Protein AF-U9SH87-F1 (afdb_monomer)

Foldseek 3Di:
DVVLVVVLVVLVVVLVVLV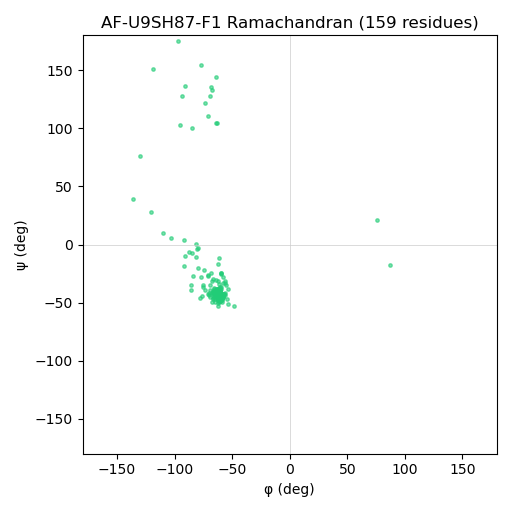VVLVCCVVPVPVDPDPVVSCCSPPPVNNVVSVLVVLLVVLVVVLVVQVPDPPDDLQNNVVSLVSNVVSLVPRPCPPPVVVSVVSVVVSVVVVVPDPVLVNLLVNCPDPPDDPPDDDPVNPVSNVVVVVVVVVVVVVVVVVVD

Secondary structure (DSSP, 8-state):
-HHHHHHHHHHHHHHHHHHHHHHHHHH-TTT---HHHHHHHH-HHHHHHHHHHHHHHHHHHHHHHHHTSTT--HHHHHHHHHHHHHHHHTS-TTTSHHHHHHHHHHHHHHHTTS-HHHHHHHHHT-TT--S-S--GGGHHHHHHHHHHHHHHHHHHHHTT-

Radius of gyration: 22.88 Å; Cα contacts (8 Å, |Δi|>4): 70; chains: 1; bounding box: 63×34×59 Å

Organism: Rhizophagus irregularis (strain DAOM 181602 / DAOM 197198 / MUCL 43194) (NCBI:txid747089)

Solvent-accessible surface area (backbone atoms only — not comparable to full-atom values): 9297 Å² total; per-residue (Å²): 122,65,62,64,55,50,51,53,52,49,51,51,50,54,54,50,51,55,53,51,52,36,53,47,45,72,76,40,61,74,78,61,74,52,65,68,61,47,50,55,62,66,34,63,65,56,57,51,51,52,53,53,50,50,63,57,49,48,55,54,52,50,42,49,58,50,63,71,37,97,82,60,48,67,27,59,50,45,52,38,52,54,51,46,53,54,54,57,69,68,45,63,58,85,88,37,42,70,59,49,51,50,52,49,54,56,49,48,68,53,51,76,74,54,65,66,59,63,41,54,35,36,40,67,70,33,92,85,55,81,89,68,95,73,58,79,82,48,52,64,48,37,54,52,51,52,52,51,53,51,52,52,53,53,54,56,60,65,75,76,112

pLDDT: mean 79.53, std 9.96, range [42.5, 95.06]

Mean predicted aligned error: 10.97 Å

InterPro domains:
  IPR012337 Ribonuclease H-like superfamily [SSF53098] (5-139)

Sequence (161 aa):
HDMAKQTIKSCNRIISFFKQSHIVLMNNPDEITNKSVKRSI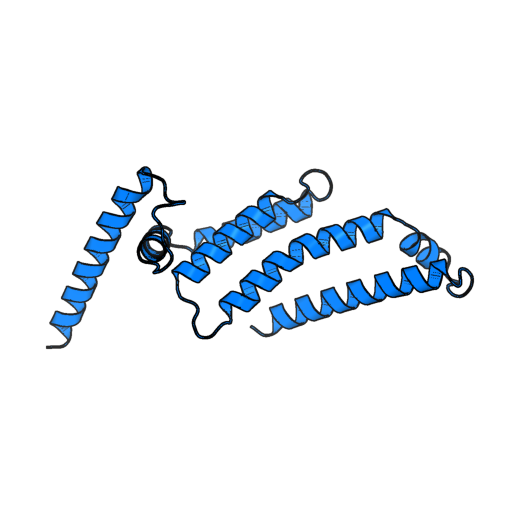KGSEFFVNVNKLTKVLKPIKTAITLLEGASTNLADYFIQLILLANAIKKLPSQEMVGFHQHCIESFNKYWDKFDPNIYILSYFLHPNYRGQGLKTEYWKIITTTAAQFYIDIANCNTLIK

Nearest PDB structures (foldseek):
  8zak-assembly2_B  TM=3.922E-01  e=6.562E+00  Campylobacter jejuni
  8zak-assembly1_A  TM=3.925E-01  e=8.593E+00  Campylobacter jejuni
  5o09-assembly1_1C  TM=1.983E-01  e=9.068E+00  Prosthecobacter vanneervenii

Structure (mmCIF, N/CA/C/O backbone):
data_AF-U9SH87-F1
#
_entry.id   AF-U9SH87-F1
#
loop_
_atom_site.group_PDB
_atom_site.id
_atom_site.type_symbol
_atom_site.label_atom_id
_atom_site.label_alt_id
_atom_site.label_comp_id
_atom_site.label_asym_id
_atom_site.label_entity_id
_atom_site.label_seq_id
_atom_site.pdbx_PDB_ins_code
_atom_site.Cartn_x
_atom_site.Cartn_y
_atom_site.Cartn_z
_atom_site.occupancy
_atom_site.B_iso_or_equiv
_atom_site.auth_seq_id
_atom_site.auth_comp_id
_atom_site.auth_asym_id
_atom_site.auth_atom_id
_atom_site.pdbx_PDB_model_num
ATOM 1 N N . HIS A 1 1 ? 8.889 -8.261 10.570 1.00 54.00 1 HIS A N 1
ATOM 2 C CA . HIS A 1 1 ? 7.805 -9.118 10.053 1.00 54.00 1 HIS A CA 1
ATOM 3 C C . HIS A 1 1 ? 6.763 -9.438 11.133 1.00 54.00 1 HIS A C 1
ATOM 5 O O . HIS A 1 1 ? 5.581 -9.240 10.897 1.00 54.00 1 HIS A O 1
ATOM 11 N N . ASP A 1 2 ? 7.165 -9.841 12.347 1.00 65.88 2 ASP A N 1
ATOM 12 C CA . ASP A 1 2 ? 6.205 -10.250 13.391 1.00 65.88 2 ASP A CA 1
ATOM 13 C C . ASP A 1 2 ? 5.458 -9.079 14.072 1.00 65.88 2 ASP A C 1
ATOM 15 O O . ASP A 1 2 ? 4.255 -9.149 14.320 1.00 65.88 2 ASP A O 1
ATOM 19 N N . MET A 1 3 ? 6.124 -7.932 14.262 1.00 62.03 3 MET A N 1
ATOM 20 C CA . MET A 1 3 ? 5.503 -6.758 14.896 1.00 62.03 3 MET A CA 1
ATOM 21 C C . MET A 1 3 ? 4.274 -6.221 14.152 1.00 62.03 3 MET A C 1
ATOM 23 O O . MET A 1 3 ? 3.283 -5.895 14.791 1.00 62.03 3 MET A O 1
ATOM 27 N N . ALA A 1 4 ? 4.282 -6.149 12.816 1.00 63.44 4 ALA A N 1
ATOM 28 C CA . ALA A 1 4 ? 3.137 -5.613 12.072 1.00 63.44 4 ALA A CA 1
ATOM 29 C C . ALA A 1 4 ? 1.890 -6.506 12.220 1.00 63.44 4 ALA A C 1
ATOM 31 O O . ALA A 1 4 ? 0.782 -6.008 12.440 1.00 63.44 4 ALA A O 1
ATOM 32 N N . LYS A 1 5 ? 2.078 -7.833 12.191 1.00 64.94 5 LYS A N 1
ATOM 33 C CA . LYS A 1 5 ? 1.019 -8.812 12.471 1.00 64.94 5 LYS A CA 1
ATOM 34 C C . LYS A 1 5 ? 0.505 -8.703 13.897 1.00 64.94 5 LYS A C 1
ATOM 36 O O . LYS A 1 5 ? -0.711 -8.686 14.097 1.00 64.94 5 LYS A O 1
ATOM 41 N N . GLN A 1 6 ? 1.405 -8.611 14.873 1.00 70.69 6 GLN A N 1
ATOM 42 C CA . GLN A 1 6 ? 1.035 -8.456 16.277 1.00 70.69 6 GLN A CA 1
ATOM 43 C C . GLN A 1 6 ? 0.258 -7.155 16.508 1.00 70.69 6 GLN A C 1
ATOM 45 O O . GLN A 1 6 ? -0.809 -7.194 17.117 1.00 70.69 6 GLN A O 1
ATOM 50 N N . THR A 1 7 ? 0.700 -6.034 15.934 1.00 67.06 7 THR A N 1
ATOM 51 C CA . THR A 1 7 ? 0.004 -4.743 16.014 1.00 67.06 7 THR A CA 1
ATOM 52 C C . THR A 1 7 ? -1.395 -4.821 15.406 1.00 67.06 7 THR A C 1
ATOM 54 O O . THR A 1 7 ? -2.368 -4.457 16.064 1.00 67.06 7 THR A O 1
ATOM 57 N N . ILE A 1 8 ? -1.547 -5.383 14.201 1.00 71.88 8 ILE A N 1
ATOM 58 C CA . ILE A 1 8 ? -2.865 -5.553 13.564 1.00 71.88 8 ILE A CA 1
ATOM 59 C C . ILE A 1 8 ? -3.769 -6.475 14.394 1.00 71.88 8 ILE A C 1
ATOM 61 O O . ILE A 1 8 ? -4.961 -6.201 14.557 1.00 71.88 8 ILE A O 1
ATOM 65 N N . LYS A 1 9 ? -3.226 -7.570 14.936 1.00 76.38 9 LYS A N 1
ATOM 66 C CA . LYS A 1 9 ? -3.962 -8.499 15.806 1.00 76.38 9 LYS A CA 1
ATOM 67 C C . LYS A 1 9 ? -4.455 -7.794 17.071 1.00 76.38 9 LYS A C 1
ATOM 69 O O . LYS A 1 9 ? -5.623 -7.951 17.425 1.00 76.38 9 LYS A O 1
ATOM 74 N N . SER A 1 10 ? -3.607 -6.987 17.703 1.00 73.62 10 SER A N 1
ATOM 75 C CA . SER A 1 10 ? -3.952 -6.182 18.877 1.00 73.62 10 SER A CA 1
ATOM 76 C C . SER A 1 10 ? -5.034 -5.148 18.560 1.00 73.62 10 SER A C 1
ATOM 78 O O . SER A 1 10 ? -6.040 -5.096 19.266 1.00 73.62 10 SER A O 1
ATOM 80 N N . CYS A 1 11 ? -4.912 -4.410 17.451 1.00 71.62 11 CYS A N 1
ATOM 81 C CA . CYS A 1 11 ? -5.940 -3.466 17.004 1.00 71.62 11 CYS A CA 1
ATOM 82 C C . CYS A 1 11 ? -7.296 -4.153 16.788 1.00 71.62 11 CYS A C 1
ATOM 84 O O . CYS A 1 11 ? -8.316 -3.665 17.270 1.00 71.62 11 CYS A O 1
ATOM 86 N N . ASN A 1 12 ? -7.324 -5.316 16.127 1.00 73.88 12 ASN A N 1
ATOM 87 C CA . ASN A 1 12 ? -8.567 -6.067 15.912 1.00 73.88 12 ASN A CA 1
ATOM 88 C C . ASN A 1 12 ? -9.203 -6.532 17.229 1.00 73.88 12 ASN A C 1
ATOM 90 O O . ASN A 1 12 ? -10.426 -6.484 17.369 1.00 73.88 12 ASN A O 1
ATOM 94 N N . ARG A 1 13 ? -8.386 -6.941 18.207 1.00 79.62 13 ARG A N 1
ATOM 95 C CA . ARG A 1 13 ? -8.856 -7.318 19.547 1.00 79.62 13 ARG A CA 1
ATOM 96 C C . ARG A 1 13 ? -9.537 -6.146 20.245 1.00 79.62 13 ARG A C 1
ATOM 98 O O . ARG A 1 13 ? -10.668 -6.302 20.703 1.00 79.62 13 ARG A O 1
ATOM 105 N N . ILE A 1 14 ? -8.893 -4.979 20.238 1.00 74.88 14 ILE A N 1
ATOM 106 C CA . ILE A 1 14 ? -9.427 -3.734 20.804 1.00 74.88 14 ILE A CA 1
ATOM 107 C C . ILE A 1 14 ? -10.753 -3.360 20.125 1.00 74.88 14 ILE A C 1
ATOM 109 O O . ILE A 1 14 ? -11.745 -3.114 20.807 1.00 74.88 14 ILE A O 1
ATOM 113 N N . ILE A 1 15 ? -10.811 -3.400 18.788 1.00 75.88 15 ILE A N 1
ATOM 114 C CA . ILE A 1 15 ? -12.042 -3.129 18.028 1.00 75.88 15 ILE A CA 1
ATOM 115 C C . ILE A 1 15 ? -13.167 -4.091 18.442 1.00 75.88 15 ILE A C 1
ATOM 117 O O . ILE A 1 15 ? -14.297 -3.651 18.659 1.00 75.88 15 ILE A O 1
ATOM 121 N N . SER A 1 16 ? -12.879 -5.393 18.562 1.00 79.50 16 SER A N 1
ATOM 122 C CA . SER A 1 16 ? -13.886 -6.389 18.958 1.00 79.50 16 SER A CA 1
ATOM 123 C C . SER A 1 16 ? -14.396 -6.161 20.382 1.00 79.50 16 SER A C 1
ATOM 125 O O . SER A 1 16 ? -15.602 -6.219 20.612 1.00 79.50 16 SER A O 1
ATOM 127 N N . PHE A 1 17 ? -13.495 -5.815 21.308 1.00 81.81 17 PHE A N 1
ATOM 128 C CA . PHE A 1 17 ? -13.826 -5.537 22.700 1.00 81.81 17 PHE A CA 1
ATOM 129 C C . PHE A 1 17 ? -14.800 -4.365 22.807 1.00 81.81 17 PHE A C 1
ATOM 131 O O . PHE A 1 17 ? -15.837 -4.477 23.461 1.00 81.81 17 PHE A O 1
ATOM 138 N N . PHE A 1 18 ? -14.514 -3.261 22.115 1.00 75.38 18 PHE A N 1
ATOM 139 C CA . PHE A 1 18 ? -15.394 -2.099 22.139 1.00 75.38 18 PHE A CA 1
ATOM 140 C C . PHE A 1 18 ? -16.751 -2.380 21.490 1.00 75.38 18 PHE A C 1
ATOM 142 O O . PHE A 1 18 ? -17.772 -1.974 22.041 1.00 75.38 18 PHE A O 1
ATOM 149 N N . LYS A 1 19 ? -16.795 -3.113 20.367 1.00 76.62 19 LYS A N 1
ATOM 150 C CA . LYS A 1 19 ? -18.065 -3.531 19.747 1.00 76.62 19 LYS A CA 1
ATOM 151 C C . LYS A 1 19 ? -18.914 -4.373 20.697 1.00 76.62 19 LYS A C 1
ATOM 153 O O . LYS A 1 19 ? -20.098 -4.093 20.854 1.00 76.62 19 LYS A O 1
ATOM 158 N N . GLN A 1 20 ? -18.309 -5.363 21.351 1.00 81.19 20 GLN A N 1
ATOM 159 C CA . GLN A 1 20 ? -19.025 -6.230 22.282 1.00 81.19 20 GLN A CA 1
ATOM 160 C C . GLN A 1 20 ? -19.512 -5.449 23.503 1.00 81.19 20 GLN A C 1
ATOM 162 O O . GLN A 1 20 ? -20.656 -5.602 23.918 1.00 81.19 20 GLN A O 1
ATOM 167 N N . SER A 1 21 ? -18.673 -4.553 24.024 1.00 77.06 21 SER A N 1
ATOM 168 C CA . SER A 1 21 ? -19.027 -3.685 25.148 1.00 77.06 21 SER A CA 1
ATOM 169 C C . SER A 1 21 ? -20.215 -2.780 24.819 1.00 77.06 21 SER A C 1
ATOM 171 O O . SER A 1 21 ? -21.060 -2.554 25.677 1.00 77.06 21 SER A O 1
ATOM 173 N N . HIS A 1 22 ? -20.318 -2.293 23.578 1.00 76.25 22 HIS A N 1
ATOM 174 C CA . HIS A 1 22 ? -21.471 -1.519 23.115 1.00 76.25 22 HIS A CA 1
ATOM 175 C C . HIS A 1 22 ? -22.757 -2.352 23.079 1.00 76.25 22 HIS A C 1
ATOM 177 O O . HIS A 1 22 ? -23.780 -1.896 23.576 1.00 76.25 22 HIS A O 1
ATOM 183 N N . ILE A 1 23 ? -22.697 -3.581 22.554 1.00 81.44 23 ILE A N 1
ATOM 184 C CA . ILE A 1 23 ? -23.845 -4.505 22.519 1.00 81.44 23 ILE A CA 1
ATOM 185 C C . ILE A 1 23 ? -24.342 -4.801 23.938 1.00 81.44 23 ILE A C 1
ATOM 187 O O . ILE A 1 23 ? -25.537 -4.696 24.205 1.00 81.44 23 ILE A O 1
ATOM 191 N N . VAL A 1 24 ? -23.425 -5.111 24.859 1.00 81.62 24 VAL A N 1
ATOM 192 C CA . VAL A 1 24 ? -23.750 -5.353 26.273 1.00 81.62 24 VAL A CA 1
ATOM 193 C C . VAL A 1 24 ? -24.433 -4.132 26.885 1.00 81.62 24 VAL A C 1
ATOM 195 O O . VAL A 1 24 ? -25.473 -4.269 27.514 1.00 81.62 24 VAL A O 1
ATOM 198 N N . LEU A 1 25 ? -23.923 -2.925 26.632 1.00 79.19 25 LEU A N 1
ATOM 199 C CA . LEU A 1 25 ? -24.523 -1.689 27.145 1.00 79.19 25 LEU A CA 1
ATOM 200 C C . LEU A 1 25 ? -25.907 -1.373 26.563 1.00 79.19 25 LEU A C 1
ATOM 202 O O . LEU A 1 25 ? -26.699 -0.707 27.229 1.00 79.19 25 LEU A O 1
ATOM 206 N N . MET A 1 26 ? -26.189 -1.794 25.328 1.00 79.44 26 MET A N 1
ATOM 207 C CA . MET A 1 26 ? -27.509 -1.633 24.708 1.00 79.44 26 MET A CA 1
ATOM 208 C C . MET A 1 26 ? -28.532 -2.621 25.273 1.00 79.44 26 MET A C 1
ATOM 210 O O . MET A 1 26 ? -29.685 -2.244 25.459 1.00 79.44 26 MET A O 1
ATOM 214 N N . ASN A 1 27 ? -28.110 -3.850 25.581 1.00 84.81 27 ASN A N 1
ATOM 215 C CA . ASN A 1 27 ? -29.003 -4.901 26.078 1.00 84.81 27 ASN A CA 1
ATOM 216 C C . ASN A 1 27 ? -29.198 -4.845 27.600 1.00 84.81 27 ASN A C 1
ATOM 218 O O . ASN A 1 27 ? -30.308 -5.034 28.084 1.00 84.81 27 ASN A O 1
ATOM 222 N N . ASN A 1 28 ? -28.131 -4.550 28.342 1.00 83.44 28 ASN A N 1
ATOM 223 C CA . ASN A 1 28 ? -28.096 -4.518 29.801 1.00 83.44 28 ASN A CA 1
ATOM 224 C C . ASN A 1 28 ? -27.470 -3.195 30.266 1.00 83.44 28 ASN A C 1
ATOM 226 O O . ASN A 1 28 ? -26.302 -3.146 30.673 1.00 83.44 28 ASN A O 1
ATOM 230 N N . PRO A 1 29 ? -28.213 -2.078 30.201 1.00 75.56 29 PRO A N 1
ATOM 231 C CA . PRO A 1 29 ? -27.653 -0.763 30.467 1.00 75.56 29 PRO A CA 1
ATOM 232 C C . PRO A 1 29 ? -27.068 -0.637 31.873 1.00 75.56 29 PRO A C 1
ATOM 234 O O . PRO A 1 29 ? -26.171 0.176 32.050 1.00 75.56 29 PRO A O 1
ATOM 237 N N . ASP A 1 30 ? -27.495 -1.425 32.857 1.00 82.50 30 ASP A N 1
ATOM 238 C CA . ASP A 1 30 ? -27.035 -1.312 34.248 1.00 82.50 30 ASP A CA 1
ATOM 239 C C . ASP A 1 30 ? -25.818 -2.174 34.600 1.00 82.50 30 ASP A C 1
ATOM 241 O O . ASP A 1 30 ? -25.187 -1.944 35.629 1.00 82.50 30 ASP A O 1
ATOM 245 N N . GLU A 1 31 ? -25.410 -3.077 33.707 1.00 82.00 31 GLU A N 1
ATOM 246 C CA . GLU A 1 31 ? -24.274 -3.986 33.908 1.00 82.00 31 GLU A CA 1
ATOM 247 C C . GLU A 1 31 ? -22.931 -3.230 33.951 1.00 82.00 31 GLU A C 1
ATOM 249 O O . GLU A 1 31 ? -22.013 -3.580 34.692 1.00 82.00 31 GLU A O 1
ATOM 254 N N . ILE A 1 32 ? -22.837 -2.111 33.220 1.00 76.38 32 ILE A N 1
ATOM 255 C CA . ILE A 1 32 ? -21.702 -1.184 33.293 1.00 76.38 32 ILE A CA 1
ATOM 256 C C . ILE A 1 32 ? -22.042 -0.054 34.271 1.00 76.38 32 ILE A C 1
ATOM 258 O O . ILE A 1 32 ? -22.767 0.895 33.956 1.00 76.38 32 ILE A O 1
ATOM 262 N N . THR A 1 33 ? -21.485 -0.145 35.477 1.00 80.19 33 THR A N 1
ATOM 263 C CA . THR A 1 33 ? -21.749 0.787 36.587 1.00 80.19 33 THR A CA 1
ATOM 264 C C . THR A 1 33 ? -20.896 2.055 36.522 1.00 80.19 33 THR A C 1
ATOM 266 O O . THR A 1 33 ? -21.317 3.123 36.975 1.00 80.19 33 THR A O 1
ATOM 269 N N . ASN A 1 34 ? -19.713 1.986 35.904 1.00 83.06 34 ASN A N 1
ATOM 270 C CA . ASN A 1 34 ? -18.823 3.135 35.773 1.00 83.06 34 ASN A CA 1
ATOM 271 C C . ASN A 1 34 ? -19.394 4.161 34.778 1.00 83.06 34 ASN A C 1
ATOM 273 O O . ASN A 1 34 ? -19.417 3.933 33.568 1.00 83.06 34 ASN A O 1
ATOM 277 N N . LYS A 1 35 ? -19.813 5.324 35.294 1.00 80.75 35 LYS A N 1
ATOM 278 C CA . LYS A 1 35 ? -20.445 6.405 34.516 1.00 80.75 35 LYS A CA 1
ATOM 279 C C . LYS A 1 35 ? -19.560 6.952 33.390 1.00 80.75 35 LYS A C 1
ATOM 281 O O . LYS A 1 35 ? -20.085 7.267 32.323 1.00 80.75 35 LYS A O 1
ATOM 286 N N . SER A 1 36 ? -18.248 7.053 33.597 1.00 74.94 36 SER A N 1
ATOM 287 C CA . SER A 1 36 ? -17.304 7.549 32.585 1.00 74.94 36 SER A CA 1
ATOM 288 C C . SER A 1 36 ? -17.169 6.560 31.430 1.00 74.94 36 SER A C 1
ATOM 290 O O . SER A 1 36 ? -17.303 6.946 30.273 1.00 74.94 36 SER A O 1
ATOM 292 N N . VAL A 1 37 ? -17.025 5.269 31.745 1.00 74.88 37 VAL A N 1
ATOM 293 C CA . VAL A 1 37 ? -16.997 4.178 30.755 1.00 74.88 37 VAL A CA 1
ATOM 294 C C . VAL A 1 37 ? -18.318 4.114 29.982 1.00 74.88 37 VAL A C 1
ATOM 296 O O . VAL A 1 37 ? -18.317 4.039 28.755 1.00 74.88 37 VAL A O 1
ATOM 299 N N . LYS A 1 38 ? -19.451 4.255 30.682 1.00 75.62 38 LYS A N 1
ATOM 300 C CA . LYS A 1 38 ? -20.792 4.372 30.089 1.00 75.62 38 LYS A CA 1
ATOM 301 C C . LYS A 1 38 ? -20.873 5.505 29.070 1.00 75.62 38 LYS A C 1
ATOM 303 O O . LYS A 1 38 ? -21.395 5.309 27.976 1.00 75.62 38 LYS A O 1
ATOM 308 N N . ARG A 1 39 ? -20.355 6.687 29.418 1.00 76.25 39 ARG A N 1
ATOM 309 C CA . ARG A 1 39 ? -20.364 7.872 28.551 1.00 76.25 39 ARG A CA 1
ATOM 310 C C . ARG A 1 39 ? -19.489 7.666 27.311 1.00 76.25 39 ARG A C 1
ATOM 312 O O . ARG A 1 39 ? -19.936 7.979 26.216 1.00 76.25 39 ARG A O 1
ATOM 319 N N . SER A 1 40 ? -18.304 7.074 27.461 1.00 70.69 40 SER A N 1
ATOM 320 C CA . SER A 1 40 ? -17.414 6.758 26.334 1.00 70.69 40 SER A CA 1
ATOM 321 C C . SER A 1 40 ? -17.990 5.695 25.392 1.00 70.69 40 SER A C 1
ATOM 323 O O . SER A 1 40 ? -17.878 5.842 24.181 1.00 70.69 40 SER A O 1
ATOM 325 N N . ILE A 1 41 ? -18.648 4.654 25.917 1.00 71.44 41 ILE A N 1
ATOM 326 C CA . ILE A 1 41 ? -19.262 3.593 25.096 1.00 71.44 41 ILE A CA 1
ATOM 327 C C . ILE A 1 41 ? -20.593 4.047 24.458 1.00 71.44 41 ILE A C 1
ATOM 329 O O . ILE A 1 41 ? -20.978 3.562 23.393 1.00 71.44 41 ILE A O 1
ATOM 333 N N . LYS A 1 42 ? -21.317 4.983 25.081 1.00 70.00 42 LYS A N 1
ATOM 334 C CA . LYS A 1 42 ? -22.498 5.614 24.467 1.00 70.00 42 LYS A CA 1
ATOM 335 C C . LYS A 1 42 ? -22.135 6.710 23.464 1.00 70.00 42 LYS A C 1
ATOM 337 O O . LYS A 1 42 ? -22.963 7.049 22.626 1.00 70.00 42 LYS A O 1
ATOM 342 N N . GLY A 1 43 ? -20.924 7.263 23.541 1.00 67.81 43 GLY A N 1
ATOM 343 C CA . GLY A 1 43 ? -20.431 8.256 22.595 1.00 67.81 43 GLY A CA 1
ATOM 344 C C . GLY A 1 43 ? -20.328 7.663 21.191 1.00 67.81 43 GLY A C 1
ATOM 345 O O . GLY A 1 43 ? -19.404 6.905 20.897 1.00 67.81 43 GLY A O 1
ATOM 346 N N . SER A 1 44 ? -21.264 8.025 20.311 1.00 63.84 44 SER A N 1
ATOM 347 C CA . SER A 1 44 ? -21.273 7.606 18.902 1.00 63.84 44 SER A CA 1
ATOM 348 C C . SER A 1 44 ? -19.971 7.978 18.185 1.00 63.84 44 SER A C 1
ATOM 350 O O . SER A 1 44 ? -19.482 7.220 17.350 1.00 63.84 44 SER A O 1
ATOM 352 N N . GLU A 1 45 ? -19.362 9.095 18.576 1.00 68.94 45 GLU A N 1
ATOM 353 C CA . GLU A 1 45 ? -18.107 9.614 18.037 1.00 68.94 45 GLU A CA 1
ATOM 354 C C . GLU A 1 45 ? -16.930 8.642 18.212 1.00 68.94 45 GLU A C 1
ATOM 356 O O . GLU A 1 45 ? -16.146 8.444 17.283 1.00 68.94 45 GLU A O 1
ATOM 361 N N . PHE A 1 46 ? -16.849 7.936 19.346 1.00 69.44 46 PHE A N 1
ATOM 362 C CA . PHE A 1 46 ? -15.810 6.929 19.571 1.00 69.44 46 PHE A CA 1
ATOM 363 C C . PHE A 1 46 ? -15.923 5.779 18.559 1.00 69.44 46 PHE A C 1
ATOM 365 O O . PHE A 1 46 ? -14.945 5.4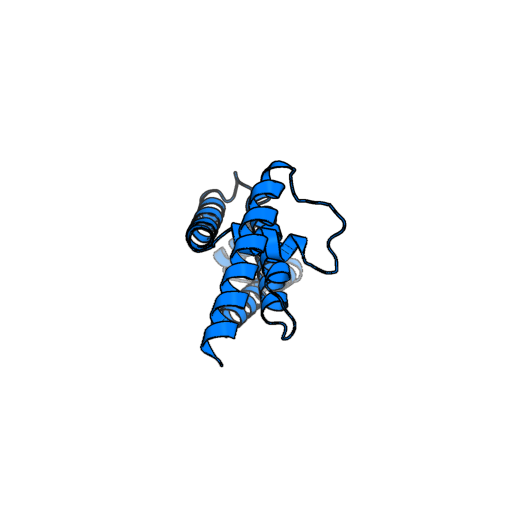19 17.904 1.00 69.44 46 PHE A O 1
ATOM 372 N N . PHE A 1 47 ? -17.127 5.236 18.365 1.00 69.69 47 PHE A N 1
ATOM 373 C CA . PHE A 1 47 ? -17.361 4.138 17.422 1.00 69.69 47 PHE A CA 1
ATOM 374 C C . PHE A 1 47 ? -17.220 4.571 15.966 1.00 69.69 47 PHE A C 1
ATOM 376 O O . PHE A 1 47 ? -16.705 3.807 15.147 1.00 69.69 47 PHE A O 1
ATOM 383 N N . VAL A 1 48 ? -17.616 5.803 15.645 1.00 70.75 48 VAL A N 1
ATOM 384 C CA . VAL A 1 48 ? -17.373 6.417 14.336 1.00 70.75 48 VAL A CA 1
ATOM 385 C C . VAL A 1 48 ? -15.869 6.490 14.060 1.00 70.75 48 VAL A C 1
ATOM 387 O O . VAL A 1 48 ? -15.429 6.056 12.993 1.00 70.75 48 VAL A O 1
ATOM 390 N N . ASN A 1 49 ? -15.069 6.934 15.030 1.00 71.19 49 ASN A N 1
ATOM 391 C CA . ASN A 1 49 ? -13.613 7.017 14.907 1.00 71.19 49 ASN A CA 1
ATOM 392 C C . ASN A 1 49 ? -12.952 5.634 14.808 1.00 71.19 49 ASN A C 1
ATOM 394 O O . ASN A 1 49 ? -12.090 5.423 13.955 1.00 71.19 49 ASN A O 1
ATOM 398 N N . VAL A 1 50 ? -13.409 4.646 15.584 1.00 72.19 50 VAL A N 1
ATOM 399 C CA . VAL A 1 50 ? -12.941 3.250 15.483 1.00 72.19 50 VAL A CA 1
ATOM 400 C C . VAL A 1 50 ? -13.274 2.642 14.115 1.00 72.19 50 VAL A C 1
ATOM 402 O O . VAL A 1 50 ? -12.447 1.945 13.517 1.00 72.19 50 VAL A O 1
ATOM 405 N N . ASN A 1 51 ? -14.464 2.910 13.574 1.00 71.88 51 ASN A N 1
ATOM 406 C CA . ASN A 1 51 ? -14.859 2.409 12.260 1.00 71.88 51 ASN A CA 1
ATOM 407 C C . ASN A 1 51 ? -14.048 3.077 11.135 1.00 71.88 51 ASN A C 1
ATOM 409 O O . ASN A 1 51 ? -13.611 2.399 10.204 1.00 71.88 51 ASN A O 1
ATOM 413 N N . LYS A 1 52 ? -13.777 4.386 11.249 1.00 71.38 52 LYS A N 1
ATOM 414 C CA . LYS A 1 52 ? -12.856 5.113 10.360 1.00 71.38 52 LYS A CA 1
ATOM 415 C C . LYS A 1 52 ? -11.454 4.508 10.406 1.00 71.38 52 LYS A C 1
ATOM 417 O O . LYS A 1 52 ? -10.938 4.135 9.357 1.00 71.38 52 LYS A O 1
ATOM 422 N N . LEU A 1 53 ? -10.896 4.290 11.598 1.00 72.31 53 LEU A N 1
ATOM 423 C CA . LEU A 1 53 ? -9.588 3.653 11.785 1.00 72.31 53 LEU A CA 1
ATOM 424 C C . LEU A 1 53 ? -9.532 2.255 11.148 1.00 72.31 53 LEU A C 1
ATOM 426 O O . LEU A 1 53 ? -8.574 1.914 10.457 1.00 72.31 53 LEU A O 1
ATOM 430 N N . THR A 1 54 ? -10.591 1.458 11.308 1.00 72.19 54 THR A N 1
ATOM 431 C CA . THR A 1 54 ? -10.683 0.113 10.713 1.00 72.19 54 THR A CA 1
ATOM 432 C C . THR A 1 54 ? -10.634 0.161 9.181 1.00 72.19 54 THR A C 1
ATOM 434 O O . THR A 1 54 ? -9.996 -0.690 8.556 1.00 72.19 54 THR A O 1
ATOM 437 N N . LYS A 1 55 ? -11.258 1.172 8.558 1.00 72.06 55 LYS A N 1
ATOM 438 C CA . LYS A 1 55 ? -11.183 1.385 7.103 1.00 72.06 55 LYS A CA 1
ATOM 439 C C . LYS A 1 55 ? -9.762 1.713 6.636 1.00 72.06 55 LYS A C 1
ATOM 441 O O . LYS A 1 55 ? -9.422 1.316 5.528 1.00 72.06 55 LYS A O 1
ATOM 446 N N . VAL A 1 56 ? -8.936 2.355 7.468 1.00 67.88 56 VAL A N 1
ATOM 447 C CA . VAL A 1 56 ? -7.517 2.648 7.171 1.00 67.88 56 VAL A CA 1
ATOM 448 C C . VAL A 1 56 ? -6.633 1.416 7.327 1.00 67.88 56 VAL A C 1
ATOM 450 O O . VAL A 1 56 ? -5.785 1.125 6.485 1.00 67.88 56 VAL A O 1
ATOM 453 N N . LEU A 1 57 ? -6.845 0.662 8.405 1.00 72.19 57 LEU A N 1
ATOM 454 C CA . LEU A 1 57 ? -6.034 -0.512 8.719 1.00 72.19 57 LEU A CA 1
ATOM 455 C C . LEU A 1 57 ? -6.255 -1.658 7.725 1.00 72.19 57 LEU A C 1
ATOM 457 O O . LEU A 1 57 ? -5.372 -2.494 7.547 1.00 72.19 57 LEU A O 1
ATOM 461 N N . LYS A 1 58 ? -7.415 -1.716 7.061 1.00 73.25 58 LYS A N 1
ATOM 462 C CA . LYS A 1 58 ? -7.754 -2.797 6.127 1.00 73.25 58 LYS A CA 1
ATOM 463 C C . LYS A 1 58 ? -6.877 -2.797 4.855 1.00 73.25 58 LYS A C 1
ATOM 465 O O . LYS A 1 58 ? -6.319 -3.856 4.558 1.00 73.25 58 LYS A O 1
ATOM 470 N N . PRO A 1 59 ? -6.681 -1.674 4.136 1.00 66.25 59 PRO A N 1
ATOM 471 C CA . PRO A 1 59 ? -5.685 -1.566 3.069 1.00 66.25 59 PRO A CA 1
ATOM 472 C C . PRO A 1 59 ? -4.267 -1.909 3.530 1.00 66.25 59 PRO A C 1
ATOM 474 O O . PRO A 1 59 ? -3.597 -2.686 2.862 1.00 66.25 59 PRO A O 1
ATOM 477 N N . ILE A 1 60 ? -3.844 -1.428 4.707 1.00 72.19 60 ILE A N 1
ATOM 478 C CA . ILE A 1 60 ? -2.509 -1.712 5.266 1.00 72.19 60 ILE A CA 1
ATOM 479 C C . ILE A 1 60 ? -2.325 -3.217 5.506 1.00 72.19 60 ILE A C 1
ATOM 481 O O . ILE A 1 60 ? -1.339 -3.806 5.071 1.00 72.19 60 ILE A O 1
ATOM 485 N N . LYS A 1 61 ? -3.308 -3.870 6.139 1.00 74.44 61 LYS A N 1
ATOM 486 C CA . LYS A 1 61 ? -3.315 -5.325 6.348 1.00 74.44 61 LYS A CA 1
ATOM 487 C C . LYS A 1 61 ? -3.253 -6.089 5.025 1.00 74.44 61 LYS A C 1
ATOM 489 O O . LYS A 1 61 ? -2.550 -7.092 4.941 1.00 74.44 61 LYS A O 1
ATOM 494 N N . THR A 1 62 ? -4.005 -5.639 4.021 1.00 71.31 62 THR A N 1
ATOM 495 C CA . THR A 1 62 ? -4.065 -6.283 2.700 1.00 71.31 62 THR A CA 1
ATOM 496 C C . THR A 1 62 ? -2.722 -6.172 1.984 1.00 71.31 62 THR A C 1
ATOM 498 O O . THR A 1 62 ? -2.209 -7.187 1.527 1.00 71.31 62 THR A O 1
ATOM 501 N N . ALA A 1 63 ? -2.117 -4.980 1.984 1.00 68.56 63 ALA A N 1
ATOM 502 C CA . ALA A 1 63 ? -0.798 -4.741 1.411 1.00 68.56 63 ALA A CA 1
ATOM 503 C C . ALA A 1 63 ? 0.275 -5.608 2.083 1.00 68.56 63 ALA A C 1
ATOM 505 O O . ALA A 1 63 ? 1.031 -6.277 1.390 1.00 68.56 63 ALA A O 1
ATOM 506 N N . ILE A 1 64 ? 0.293 -5.675 3.421 1.00 72.25 64 ILE A N 1
ATOM 507 C CA . ILE A 1 64 ? 1.224 -6.541 4.162 1.00 72.25 64 ILE A CA 1
ATOM 508 C C . ILE A 1 64 ? 0.994 -8.012 3.806 1.00 72.25 64 ILE A C 1
ATOM 510 O O . ILE A 1 64 ? 1.933 -8.700 3.449 1.00 72.25 64 ILE A O 1
ATOM 514 N N . THR A 1 65 ? -0.249 -8.497 3.846 1.00 73.06 65 THR A N 1
ATOM 515 C CA . THR A 1 65 ? -0.543 -9.918 3.572 1.00 73.06 65 THR A CA 1
ATOM 516 C C . THR A 1 65 ? -0.120 -10.325 2.161 1.00 73.06 65 THR A C 1
ATOM 518 O O . THR A 1 65 ? 0.391 -11.425 1.978 1.00 73.06 65 THR A O 1
ATOM 521 N N . LEU A 1 66 ? -0.321 -9.443 1.176 1.00 69.94 66 LEU A N 1
ATOM 522 C CA . LEU A 1 66 ? 0.143 -9.668 -0.190 1.00 69.94 66 LEU A CA 1
ATOM 523 C C . LEU A 1 66 ? 1.666 -9.675 -0.255 1.00 69.94 66 LEU A C 1
ATOM 525 O O . LEU A 1 66 ? 2.217 -10.612 -0.805 1.00 69.94 66 LEU A O 1
ATOM 529 N N . LEU A 1 67 ? 2.336 -8.704 0.372 1.00 68.00 67 LEU A N 1
ATOM 530 C CA . LEU A 1 67 ? 3.797 -8.597 0.365 1.00 68.00 67 LEU A CA 1
ATOM 531 C C . LEU A 1 67 ? 4.527 -9.771 1.005 1.00 68.00 67 LEU A C 1
ATOM 533 O O . LEU A 1 67 ? 5.638 -10.104 0.612 1.00 68.00 67 LEU A O 1
ATOM 537 N N . GLU A 1 68 ? 3.907 -10.388 2.000 1.00 70.62 68 GLU A N 1
ATOM 538 C CA . GLU A 1 68 ? 4.444 -11.56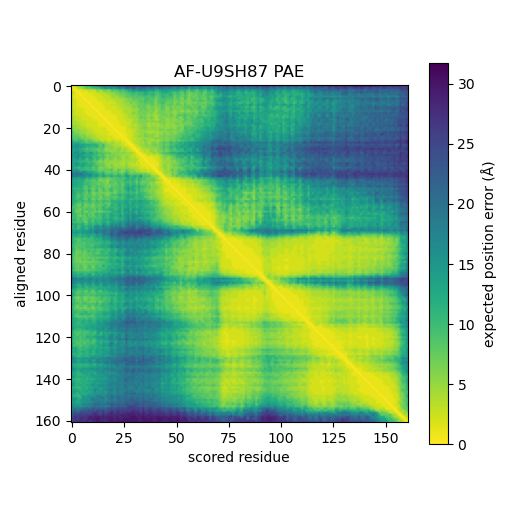9 2.666 1.00 70.62 68 GLU A CA 1
ATOM 539 C C . GLU A 1 68 ? 4.188 -12.867 1.878 1.00 70.62 68 GLU A C 1
ATOM 541 O O . GLU A 1 68 ? 4.631 -13.939 2.292 1.00 70.62 68 GLU A O 1
ATOM 546 N N . GLY A 1 69 ? 3.462 -12.801 0.757 1.00 71.50 69 GLY A N 1
ATOM 547 C CA . GLY A 1 69 ? 3.246 -13.937 -0.129 1.00 71.50 69 GLY A CA 1
ATOM 548 C C . GLY A 1 69 ? 4.545 -14.358 -0.814 1.00 71.50 69 GLY A C 1
ATOM 549 O O . GLY A 1 69 ? 5.254 -13.527 -1.382 1.00 71.50 69 GLY A O 1
ATOM 550 N N . ALA A 1 70 ? 4.834 -15.661 -0.814 1.00 59.31 70 ALA A N 1
ATOM 551 C CA . ALA A 1 70 ? 6.074 -16.236 -1.349 1.00 59.31 70 ALA A CA 1
ATOM 552 C C . ALA A 1 70 ? 6.301 -16.004 -2.862 1.00 59.31 70 ALA A C 1
ATOM 554 O O . ALA A 1 70 ? 7.393 -16.257 -3.358 1.00 59.31 70 ALA A O 1
ATOM 555 N N . SER A 1 71 ? 5.286 -15.534 -3.593 1.00 69.00 71 SER A N 1
ATOM 556 C CA . SER A 1 71 ? 5.314 -15.298 -5.043 1.00 69.00 71 SER A CA 1
ATOM 557 C C . SER A 1 71 ? 5.286 -13.816 -5.438 1.00 69.00 71 SER A C 1
ATOM 559 O O . SER A 1 71 ? 5.060 -13.510 -6.605 1.00 69.00 71 SER A O 1
ATOM 561 N N . THR A 1 72 ? 5.443 -12.894 -4.486 1.00 76.50 72 THR A N 1
ATOM 562 C CA . THR A 1 72 ? 5.309 -11.452 -4.745 1.00 76.50 72 THR A CA 1
ATOM 563 C C . THR A 1 72 ? 6.513 -10.926 -5.511 1.00 76.50 72 THR A C 1
ATOM 565 O O . THR A 1 72 ? 7.643 -11.023 -5.033 1.00 76.50 72 THR A O 1
ATOM 568 N N . ASN A 1 73 ? 6.280 -10.341 -6.686 1.00 84.25 73 ASN A N 1
ATOM 569 C CA . ASN A 1 73 ? 7.335 -9.695 -7.4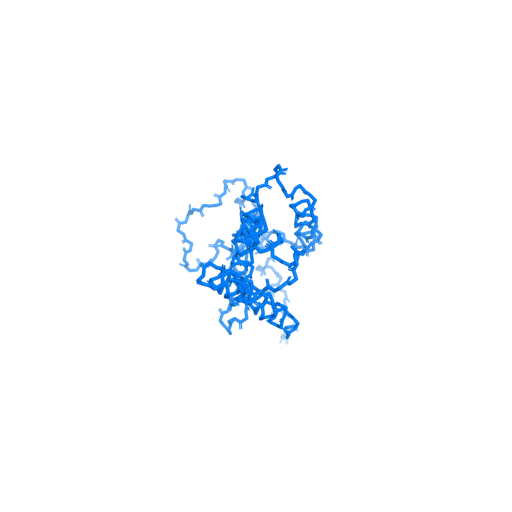63 1.00 84.25 73 ASN A CA 1
ATOM 570 C C . ASN A 1 73 ? 7.368 -8.169 -7.228 1.00 84.25 73 ASN A C 1
ATOM 572 O O . ASN A 1 73 ? 6.535 -7.589 -6.528 1.00 84.25 73 ASN A O 1
ATOM 576 N N . LEU A 1 74 ? 8.360 -7.498 -7.817 1.00 86.00 74 LEU A N 1
ATOM 577 C CA . LEU A 1 74 ? 8.572 -6.060 -7.632 1.00 86.00 74 LEU A CA 1
ATOM 578 C C . LEU A 1 74 ? 7.387 -5.200 -8.115 1.00 86.00 74 LEU A C 1
ATOM 580 O O . LEU A 1 74 ? 7.072 -4.177 -7.506 1.00 86.00 74 LEU A O 1
ATOM 584 N N . ALA A 1 75 ? 6.699 -5.633 -9.173 1.00 88.31 75 ALA A N 1
ATOM 585 C CA . ALA A 1 75 ? 5.535 -4.938 -9.706 1.00 88.31 75 ALA A CA 1
ATOM 586 C C . ALA A 1 75 ? 4.306 -5.107 -8.807 1.00 88.31 75 ALA A C 1
ATOM 588 O O . ALA A 1 75 ? 3.583 -4.136 -8.580 1.00 88.31 75 ALA A O 1
ATOM 589 N N . ASP A 1 76 ? 4.095 -6.301 -8.242 1.00 84.94 76 ASP A N 1
ATOM 590 C CA . ASP A 1 76 ? 3.051 -6.529 -7.238 1.00 84.94 76 ASP A CA 1
ATOM 591 C C . ASP A 1 76 ? 3.242 -5.587 -6.046 1.00 84.94 76 ASP A C 1
ATOM 593 O O . ASP A 1 76 ? 2.287 -4.958 -5.578 1.00 84.94 76 ASP A O 1
ATOM 597 N N . TYR A 1 77 ? 4.492 -5.418 -5.603 1.00 82.62 77 TYR A N 1
ATOM 598 C CA . TYR A 1 77 ? 4.819 -4.467 -4.550 1.00 82.62 77 TYR A CA 1
ATOM 599 C C . TYR A 1 77 ? 4.501 -3.024 -4.947 1.00 82.62 77 TYR A C 1
ATOM 601 O O . TYR A 1 77 ? 3.854 -2.304 -4.181 1.00 82.62 77 TYR A O 1
ATOM 609 N N . PHE A 1 78 ? 4.884 -2.610 -6.157 1.00 86.50 78 PHE A N 1
ATOM 610 C CA . PHE A 1 78 ? 4.580 -1.271 -6.657 1.00 86.50 78 PHE A CA 1
ATOM 611 C C . PHE A 1 78 ? 3.078 -0.980 -6.681 1.00 86.50 78 PHE A C 1
ATOM 613 O O . PHE A 1 78 ? 2.633 0.075 -6.225 1.00 86.50 78 PHE A O 1
ATOM 620 N N . ILE A 1 79 ? 2.279 -1.939 -7.155 1.00 86.06 79 ILE A N 1
ATOM 621 C CA . ILE A 1 79 ? 0.819 -1.832 -7.185 1.00 86.06 79 ILE A CA 1
ATOM 622 C C . ILE A 1 79 ? 0.277 -1.644 -5.764 1.00 86.06 79 ILE A C 1
ATOM 624 O O . ILE A 1 79 ? -0.562 -0.767 -5.545 1.00 86.06 79 ILE A O 1
ATOM 628 N N . GLN A 1 80 ? 0.771 -2.406 -4.780 1.00 82.44 80 GLN A N 1
ATOM 629 C CA . GLN A 1 80 ? 0.349 -2.238 -3.386 1.00 82.44 80 GLN A CA 1
ATOM 630 C C . GLN A 1 80 ? 0.718 -0.864 -2.817 1.00 82.44 80 GLN A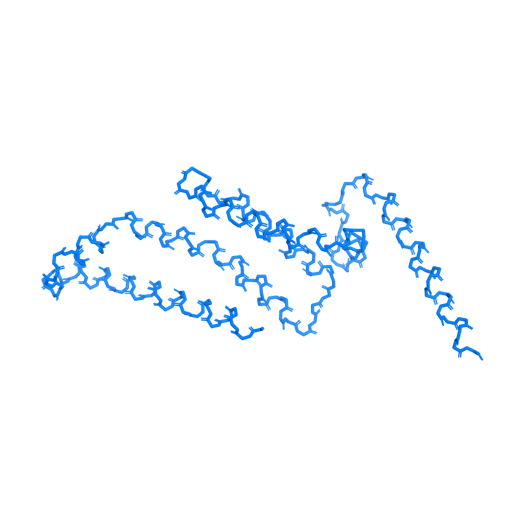 C 1
ATOM 632 O O . GLN A 1 80 ? -0.093 -0.275 -2.101 1.00 82.44 80 GLN A O 1
ATOM 637 N N . LEU A 1 81 ? 1.889 -0.319 -3.157 1.00 83.25 81 LEU A N 1
ATOM 638 C CA . LEU A 1 81 ? 2.283 1.032 -2.743 1.00 83.25 81 LEU A CA 1
ATOM 639 C C . LEU A 1 81 ? 1.343 2.099 -3.320 1.00 83.25 81 LEU A C 1
ATOM 641 O O . LEU A 1 81 ? 0.900 2.981 -2.584 1.00 83.25 81 LEU A O 1
ATOM 645 N N . ILE A 1 82 ? 0.963 1.985 -4.596 1.00 86.44 82 ILE A N 1
ATOM 646 C CA . ILE A 1 82 ? -0.007 2.892 -5.234 1.00 86.44 82 ILE A CA 1
ATOM 647 C C . ILE A 1 82 ? -1.383 2.778 -4.563 1.00 86.44 82 ILE A C 1
ATOM 649 O O . ILE A 1 82 ? -2.029 3.789 -4.271 1.00 86.44 82 ILE A O 1
ATOM 653 N N . LEU A 1 83 ? -1.843 1.553 -4.290 1.00 84.69 83 LEU A N 1
ATOM 654 C CA . LEU A 1 83 ? -3.115 1.319 -3.603 1.00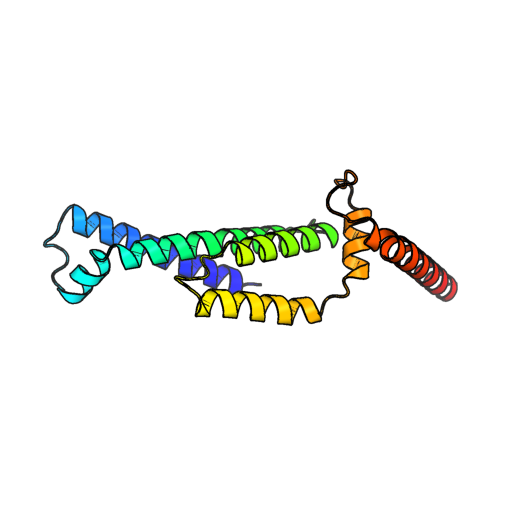 84.69 83 LEU A CA 1
ATOM 655 C C . LEU A 1 83 ? -3.105 1.895 -2.182 1.00 84.69 83 LEU A C 1
ATOM 657 O O . LEU A 1 83 ? -4.098 2.498 -1.765 1.00 84.69 83 LEU A O 1
ATOM 661 N N . LEU A 1 84 ? -1.989 1.764 -1.462 1.00 83.94 84 LEU A N 1
ATOM 662 C CA . LEU A 1 84 ? -1.805 2.349 -0.138 1.00 83.94 84 LEU A CA 1
ATOM 663 C C . LEU A 1 84 ? -1.823 3.881 -0.193 1.00 83.94 84 LEU A C 1
ATOM 665 O O . LEU A 1 84 ? -2.558 4.497 0.576 1.00 83.94 84 LEU A O 1
ATOM 669 N N . ALA A 1 85 ? -1.100 4.496 -1.132 1.00 87.00 85 ALA A N 1
ATOM 670 C CA . ALA A 1 85 ? -1.120 5.945 -1.332 1.00 87.00 85 ALA A CA 1
ATOM 671 C C . ALA A 1 85 ? -2.542 6.459 -1.616 1.00 87.00 85 ALA A C 1
ATOM 673 O O . ALA A 1 85 ? -2.989 7.450 -1.037 1.00 87.00 85 ALA A O 1
ATOM 674 N N . ASN A 1 86 ? -3.300 5.746 -2.455 1.00 86.00 86 ASN A N 1
ATOM 675 C CA . ASN A 1 86 ? -4.693 6.079 -2.746 1.00 86.00 86 ASN A CA 1
ATOM 676 C C . ASN A 1 86 ? -5.601 5.917 -1.514 1.00 86.00 86 ASN A C 1
ATOM 678 O O . ASN A 1 86 ? -6.513 6.716 -1.304 1.00 86.00 86 ASN A O 1
ATOM 682 N N . ALA A 1 87 ? -5.361 4.899 -0.684 1.00 81.31 87 ALA A N 1
ATOM 683 C CA . ALA A 1 87 ? -6.086 4.713 0.569 1.00 81.31 87 ALA A CA 1
ATOM 684 C C . ALA A 1 87 ? -5.805 5.848 1.566 1.00 81.31 87 ALA A C 1
ATOM 686 O O . ALA A 1 87 ? -6.752 6.356 2.162 1.00 81.31 87 ALA A O 1
ATOM 687 N N . ILE A 1 88 ? -4.542 6.278 1.694 1.00 83.19 88 ILE A N 1
ATOM 688 C CA . ILE A 1 88 ? -4.143 7.432 2.515 1.00 83.19 88 ILE A CA 1
ATOM 689 C C . ILE A 1 88 ? -4.828 8.702 1.999 1.00 83.19 88 ILE A C 1
ATOM 691 O O . ILE A 1 88 ? -5.482 9.392 2.769 1.00 83.19 88 ILE A O 1
ATOM 695 N N . LYS A 1 89 ? -4.789 8.964 0.687 1.00 85.44 89 LYS A N 1
ATOM 696 C CA . LYS A 1 89 ? -5.433 10.142 0.077 1.00 85.44 89 LYS A CA 1
ATOM 697 C C . LYS A 1 89 ? -6.942 10.222 0.345 1.00 85.44 89 LYS A C 1
ATOM 699 O O . LYS A 1 89 ? -7.495 11.313 0.431 1.00 85.44 89 LYS A O 1
ATOM 704 N N . LYS A 1 90 ? -7.621 9.076 0.442 1.00 82.81 90 LYS A N 1
ATOM 705 C CA . LYS A 1 90 ? -9.067 8.985 0.713 1.00 82.81 90 LYS A CA 1
ATOM 706 C C . LYS A 1 90 ? -9.421 9.122 2.197 1.00 82.81 90 LYS A C 1
ATOM 708 O O . LYS A 1 90 ? -10.601 9.026 2.540 1.00 82.81 90 LYS A O 1
ATOM 713 N N . LEU A 1 91 ? -8.438 9.306 3.079 1.00 77.19 91 LEU A N 1
ATOM 714 C CA . LEU A 1 91 ? -8.701 9.538 4.493 1.00 77.19 91 LEU A CA 1
ATOM 715 C C . LEU A 1 91 ? -9.453 10.858 4.701 1.00 77.19 91 LEU A C 1
ATOM 717 O O . LEU A 1 91 ? -9.200 11.832 3.989 1.00 77.19 91 LEU A O 1
ATOM 721 N N . PRO A 1 92 ? -10.378 10.914 5.677 1.00 70.00 92 PRO A N 1
ATOM 722 C CA . PRO A 1 92 ? -11.092 12.140 6.000 1.00 70.00 92 PRO A CA 1
ATOM 723 C C . PRO A 1 92 ? -10.099 13.184 6.519 1.00 70.00 92 PRO A C 1
ATOM 725 O O . PRO A 1 92 ? -9.621 13.107 7.651 1.00 70.00 92 PRO A O 1
ATOM 728 N N . SER A 1 93 ? -9.782 14.158 5.667 1.00 66.88 93 SER A N 1
ATOM 729 C CA . SER A 1 93 ? -8.757 15.164 5.936 1.00 66.88 93 SER A CA 1
ATOM 730 C C . SER A 1 93 ? -9.163 16.162 7.012 1.00 66.88 93 SER A C 1
ATOM 732 O O . SER A 1 93 ? -8.277 16.664 7.682 1.00 66.88 93 SER A O 1
ATOM 734 N N . GLN A 1 94 ? -10.459 16.421 7.217 1.00 68.44 94 GLN A N 1
ATOM 735 C CA . GLN A 1 94 ? -10.934 17.417 8.190 1.00 68.44 94 GLN A CA 1
ATOM 736 C C . GLN A 1 94 ? -11.084 16.875 9.617 1.00 68.44 94 GLN A C 1
ATOM 738 O O . GLN A 1 94 ? -10.808 17.586 10.574 1.00 68.44 94 GLN A O 1
ATOM 743 N N . GLU A 1 95 ? -11.482 15.613 9.776 1.00 65.44 95 GLU A N 1
ATOM 744 C CA . GLU A 1 95 ? -11.763 15.032 11.100 1.00 65.44 95 GLU A CA 1
ATOM 745 C C . GLU A 1 95 ? -10.540 14.347 11.728 1.00 65.44 95 GLU A C 1
ATOM 747 O O . GLU A 1 95 ? -10.503 14.100 12.929 1.00 65.44 95 GLU A O 1
ATOM 752 N N . MET A 1 96 ? -9.531 14.014 10.918 1.00 69.94 96 MET A N 1
ATOM 753 C CA . MET A 1 96 ? -8.336 13.283 11.350 1.00 69.94 96 MET A CA 1
ATOM 754 C C . MET A 1 96 ? -7.057 13.898 10.768 1.00 69.94 96 MET A C 1
ATOM 756 O O . MET A 1 96 ? -6.149 13.166 10.377 1.00 69.94 96 MET A O 1
ATOM 760 N N . VAL A 1 97 ? -6.979 15.236 10.708 1.00 80.06 97 VAL A N 1
ATOM 761 C CA . VAL A 1 97 ? -5.880 15.991 10.064 1.00 80.06 97 VAL A CA 1
ATOM 762 C C . VAL A 1 97 ? -4.505 15.481 10.507 1.00 80.06 97 VAL A C 1
ATOM 764 O O . VAL A 1 97 ? -3.694 15.107 9.666 1.00 80.06 97 VAL A O 1
ATOM 767 N N . GLY A 1 98 ? -4.256 15.402 11.820 1.00 83.19 98 GLY A N 1
ATOM 768 C CA . GLY A 1 98 ? -2.949 14.998 12.354 1.00 83.19 98 GLY A CA 1
ATOM 769 C C . GLY A 1 98 ? -2.570 13.558 12.001 1.00 83.19 98 GLY A C 1
ATOM 770 O O . GLY A 1 98 ? -1.425 13.280 11.659 1.00 83.19 98 GLY A O 1
ATOM 771 N N . PHE A 1 99 ? -3.542 12.643 12.008 1.00 78.50 99 PHE A N 1
ATOM 772 C CA . PHE A 1 99 ? -3.310 11.255 11.611 1.00 78.50 99 PHE A CA 1
ATOM 773 C C . PHE A 1 99 ? -3.080 11.130 10.100 1.00 78.50 99 PHE A C 1
ATOM 775 O O . PHE A 1 99 ? -2.165 10.432 9.673 1.00 78.50 99 PHE A O 1
ATOM 782 N N . HIS A 1 100 ? -3.872 11.834 9.288 1.00 82.56 100 HIS A N 1
ATOM 783 C CA . HIS A 1 100 ? -3.704 11.855 7.839 1.00 82.56 100 HIS A CA 1
ATOM 784 C C . HIS A 1 100 ? -2.326 12.411 7.455 1.00 82.56 100 HIS A C 1
ATOM 786 O O . HIS A 1 100 ? -1.611 11.777 6.679 1.00 82.56 100 HIS A O 1
ATOM 792 N N . GLN A 1 101 ? -1.922 13.529 8.061 1.00 87.62 101 GLN A N 1
ATOM 793 C CA . GLN A 1 101 ? -0.606 14.128 7.863 1.00 87.62 101 GLN A CA 1
ATOM 794 C C . GLN A 1 101 ? 0.513 13.149 8.239 1.00 87.62 101 GLN A C 1
ATOM 796 O O . GLN A 1 101 ? 1.422 12.917 7.446 1.00 87.62 101 GLN A O 1
ATOM 801 N N . HIS A 1 102 ? 0.395 12.483 9.390 1.00 85.38 102 HIS A N 1
ATOM 802 C CA . HIS A 1 102 ? 1.366 11.478 9.815 1.00 85.38 102 HIS A CA 1
ATOM 803 C C . HIS A 1 102 ? 1.480 10.300 8.831 1.00 85.38 102 HIS A C 1
ATOM 805 O O . HIS A 1 102 ? 2.582 9.811 8.566 1.00 85.38 102 HIS A O 1
ATOM 811 N N . CYS A 1 103 ? 0.361 9.840 8.259 1.00 83.44 103 CYS A N 1
ATOM 812 C CA . CYS A 1 103 ? 0.373 8.808 7.222 1.00 83.44 103 CYS A CA 1
ATOM 813 C C . CYS A 1 103 ? 1.085 9.275 5.946 1.00 83.44 103 CYS A C 1
ATOM 815 O O . CYS A 1 103 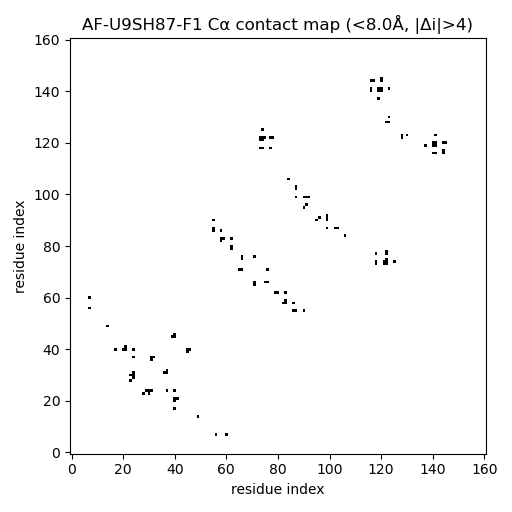? 1.864 8.504 5.388 1.00 83.44 103 CYS A O 1
ATOM 817 N N . ILE A 1 104 ? 0.845 10.514 5.500 1.00 88.06 104 ILE A N 1
ATOM 818 C CA . ILE A 1 104 ? 1.515 11.100 4.327 1.00 88.06 104 ILE A CA 1
ATOM 819 C C . ILE A 1 104 ? 3.022 11.194 4.569 1.00 88.06 104 ILE A C 1
ATOM 821 O O . ILE A 1 104 ? 3.802 10.722 3.750 1.00 88.06 104 ILE A O 1
ATOM 825 N N . GLU A 1 105 ? 3.439 11.751 5.705 1.00 91.31 105 GLU A N 1
ATOM 826 C CA . GLU A 1 105 ? 4.856 11.896 6.058 1.00 91.31 105 GLU A CA 1
ATOM 827 C C . GLU A 1 105 ? 5.563 10.544 6.142 1.00 91.31 105 GLU A C 1
ATOM 829 O O . GLU A 1 105 ? 6.657 10.369 5.605 1.00 91.31 105 GLU A O 1
ATOM 834 N N . SER A 1 106 ? 4.913 9.560 6.769 1.00 86.38 106 SER A N 1
ATOM 835 C CA . SER A 1 106 ? 5.443 8.200 6.872 1.00 86.38 106 SER A CA 1
ATOM 836 C C . SER A 1 106 ? 5.580 7.536 5.503 1.00 86.38 106 SER A C 1
ATOM 838 O O . SER A 1 106 ? 6.587 6.876 5.242 1.00 86.38 106 SER A O 1
ATOM 840 N N . PHE A 1 107 ? 4.589 7.720 4.624 1.00 87.50 107 PHE A N 1
ATOM 841 C CA . PHE A 1 107 ? 4.633 7.204 3.260 1.00 87.50 107 PHE A CA 1
ATOM 842 C C . PHE A 1 107 ? 5.746 7.874 2.450 1.00 87.50 107 PHE A C 1
ATOM 844 O O . PHE A 1 107 ? 6.569 7.170 1.877 1.00 87.50 107 PHE A O 1
ATOM 851 N N . ASN A 1 108 ? 5.824 9.206 2.456 1.00 89.56 108 ASN A N 1
ATOM 852 C CA . ASN A 1 108 ? 6.811 9.966 1.686 1.00 89.56 108 ASN A CA 1
ATOM 853 C C . ASN A 1 108 ? 8.244 9.665 2.132 1.00 89.56 108 ASN A C 1
ATOM 855 O O . ASN A 1 108 ? 9.092 9.372 1.299 1.00 89.56 108 ASN A O 1
ATOM 859 N N . LYS A 1 109 ? 8.501 9.607 3.446 1.00 89.38 109 LYS A N 1
ATOM 860 C CA . LYS A 1 109 ? 9.814 9.211 3.985 1.00 89.38 109 LYS A CA 1
ATOM 861 C C . LYS A 1 109 ? 10.264 7.845 3.472 1.00 89.38 109 LYS A C 1
ATOM 863 O O . LYS A 1 109 ? 11.461 7.576 3.353 1.00 89.38 109 LYS A O 1
ATOM 868 N N . TYR A 1 110 ? 9.311 6.942 3.271 1.00 83.06 110 TYR A N 1
ATOM 869 C CA . TYR A 1 110 ? 9.603 5.643 2.703 1.00 83.06 110 TYR A CA 1
ATOM 870 C C . TYR A 1 110 ? 9.788 5.747 1.190 1.00 83.06 110 TYR A C 1
ATOM 872 O O . TYR A 1 110 ? 10.796 5.248 0.710 1.00 83.06 110 TYR A O 1
ATOM 880 N N . TRP A 1 111 ? 8.899 6.457 0.488 1.00 85.31 111 TRP A N 1
ATOM 881 C CA . TRP A 1 111 ? 8.942 6.725 -0.952 1.00 85.31 111 TRP A CA 1
ATOM 882 C C . TRP A 1 111 ? 10.263 7.347 -1.423 1.00 85.31 111 TRP A C 1
ATOM 884 O O . TRP A 1 111 ? 10.782 6.933 -2.450 1.00 85.31 111 TRP A O 1
ATOM 894 N N . ASP A 1 112 ? 10.869 8.247 -0.649 1.00 86.75 112 ASP A N 1
ATOM 895 C CA . ASP A 1 112 ? 12.159 8.875 -0.985 1.00 86.75 112 ASP A CA 1
ATOM 896 C C . ASP A 1 112 ? 13.321 7.873 -1.090 1.00 86.75 112 ASP A C 1
ATOM 898 O O . ASP A 1 112 ? 14.370 8.176 -1.653 1.00 86.75 112 ASP A O 1
ATOM 902 N N . LYS A 1 113 ? 13.154 6.661 -0.547 1.00 83.50 113 LYS A N 1
ATOM 903 C CA . LYS A 1 113 ? 14.136 5.573 -0.654 1.00 83.50 113 LYS A CA 1
ATOM 904 C C . LYS A 1 113 ? 13.948 4.718 -1.908 1.00 83.50 113 LYS A C 1
ATOM 906 O O . LYS A 1 113 ? 14.738 3.803 -2.131 1.00 83.50 113 LYS A O 1
ATOM 911 N N . PHE A 1 114 ? 12.884 4.948 -2.674 1.00 82.50 114 PHE A N 1
ATOM 912 C CA . PHE A 1 114 ? 12.550 4.169 -3.860 1.00 82.50 114 PHE A CA 1
ATOM 913 C C . PHE A 1 114 ? 13.189 4.794 -5.089 1.00 82.50 114 PHE A C 1
ATOM 915 O O . PHE A 1 114 ? 13.092 5.999 -5.290 1.00 82.50 114 PHE A O 1
ATOM 922 N N . ASP A 1 115 ? 13.767 3.959 -5.952 1.00 87.62 115 ASP A N 1
ATOM 923 C CA . ASP A 1 115 ? 14.068 4.362 -7.324 1.00 87.62 115 ASP A CA 1
ATOM 924 C C . ASP A 1 115 ? 12.820 4.145 -8.194 1.00 87.62 115 ASP A C 1
ATOM 926 O O . ASP A 1 115 ? 12.560 3.010 -8.608 1.00 87.62 115 ASP A O 1
ATOM 930 N N . PRO A 1 116 ? 12.033 5.193 -8.497 1.00 85.25 116 PRO A N 1
ATOM 931 C CA . PRO A 1 116 ? 10.773 5.046 -9.216 1.00 85.25 116 PRO A CA 1
ATOM 932 C C . PRO A 1 116 ? 10.948 4.414 -10.603 1.00 85.25 116 PRO A C 1
ATOM 934 O O . PRO A 1 116 ? 10.017 3.776 -11.095 1.00 85.25 116 PRO A O 1
ATOM 937 N N . ASN A 1 117 ? 12.121 4.537 -11.226 1.00 91.44 117 ASN A N 1
ATOM 938 C CA . ASN A 1 117 ? 12.347 4.070 -12.589 1.00 91.44 117 ASN A CA 1
ATOM 939 C C . ASN A 1 117 ? 12.277 2.542 -12.688 1.00 91.44 117 ASN A C 1
ATOM 941 O O . ASN A 1 117 ? 11.615 2.006 -13.581 1.00 91.44 117 ASN A O 1
ATOM 945 N N . ILE A 1 118 ? 12.896 1.838 -11.734 1.00 90.69 118 ILE A N 1
ATOM 946 C CA . ILE A 1 118 ? 12.892 0.369 -11.685 1.00 90.69 118 ILE A CA 1
ATOM 947 C C . ILE A 1 118 ? 11.469 -0.146 -11.463 1.00 90.69 118 ILE A C 1
ATOM 949 O O . ILE A 1 118 ? 11.041 -1.106 -12.103 1.00 90.69 118 ILE A O 1
ATOM 953 N N . TYR A 1 119 ? 10.698 0.514 -10.600 1.00 89.62 119 TYR A N 1
ATOM 954 C CA . TYR A 1 119 ? 9.326 0.101 -10.321 1.00 89.62 119 TYR A CA 1
ATOM 955 C C . TYR A 1 119 ? 8.391 0.342 -11.506 1.00 89.62 119 TYR A C 1
ATOM 957 O O . TYR A 1 119 ? 7.599 -0.540 -11.843 1.00 89.62 119 TYR A O 1
ATOM 965 N N . ILE A 1 120 ? 8.522 1.485 -12.184 1.00 91.88 120 ILE A N 1
ATOM 966 C CA . ILE A 1 120 ? 7.782 1.789 -13.414 1.00 91.88 120 ILE A CA 1
ATOM 967 C C . ILE A 1 120 ? 8.080 0.736 -14.489 1.00 91.88 120 ILE A C 1
ATOM 969 O O . ILE A 1 120 ? 7.147 0.205 -15.097 1.00 91.88 120 ILE A O 1
ATOM 973 N N . LEU A 1 121 ? 9.357 0.387 -14.688 1.00 94.06 121 LEU A N 1
ATOM 974 C CA . LEU A 1 121 ? 9.748 -0.678 -15.611 1.00 94.06 121 LEU A CA 1
ATOM 975 C C . LEU A 1 121 ? 9.164 -2.033 -15.187 1.00 94.06 121 LEU A C 1
ATOM 977 O O . LEU A 1 121 ? 8.605 -2.746 -16.017 1.00 94.06 121 LEU A O 1
ATOM 981 N N . SER A 1 122 ? 9.235 -2.375 -13.898 1.00 92.44 122 SER A N 1
ATOM 982 C CA . SER A 1 122 ? 8.707 -3.644 -13.387 1.00 92.44 122 SER A CA 1
ATOM 983 C C . SER A 1 122 ? 7.201 -3.777 -13.629 1.00 92.44 122 SER A C 1
ATOM 985 O O . SER A 1 122 ? 6.734 -4.831 -14.053 1.00 92.44 122 SER A O 1
ATOM 987 N N . TYR A 1 123 ? 6.445 -2.690 -13.438 1.00 92.88 123 TYR A N 1
ATOM 988 C CA . TYR A 1 123 ? 5.010 -2.653 -13.694 1.00 92.88 123 TYR A CA 1
ATOM 989 C C . TYR A 1 123 ? 4.681 -2.804 -15.175 1.00 92.88 123 TYR A C 1
ATOM 991 O O . TYR A 1 123 ? 3.764 -3.545 -15.521 1.00 92.88 123 TYR A O 1
ATOM 999 N N . PHE A 1 124 ? 5.448 -2.150 -16.049 1.00 93.62 124 PHE A N 1
ATOM 1000 C CA . PHE A 1 124 ? 5.301 -2.302 -17.494 1.00 93.62 124 PHE A CA 1
ATOM 1001 C C . PHE A 1 124 ? 5.530 -3.753 -17.957 1.00 93.62 124 PHE A C 1
ATOM 1003 O O . PHE A 1 124 ? 4.794 -4.247 -18.806 1.00 93.62 124 PHE A O 1
ATOM 1010 N N . LEU A 1 125 ? 6.512 -4.445 -17.371 1.00 92.88 125 LEU A N 1
ATOM 1011 C CA . LEU A 1 125 ? 6.841 -5.843 -17.683 1.00 92.88 125 LEU A CA 1
ATOM 1012 C C . LEU A 1 125 ? 5.911 -6.865 -17.009 1.00 92.88 125 LEU A C 1
ATOM 1014 O O . LEU A 1 125 ? 6.065 -8.071 -17.208 1.00 92.88 125 LEU A O 1
ATOM 1018 N N . HIS A 1 126 ? 4.962 -6.417 -16.189 1.00 90.94 126 HIS A N 1
ATOM 1019 C CA . HIS A 1 126 ? 4.122 -7.314 -15.416 1.00 90.94 126 HIS A CA 1
ATOM 1020 C C . HIS A 1 126 ? 3.160 -8.108 -16.325 1.00 90.94 126 HIS A C 1
ATOM 1022 O O . HIS A 1 126 ? 2.487 -7.500 -17.158 1.00 90.94 126 HIS A O 1
ATOM 1028 N N . PRO A 1 127 ? 2.979 -9.434 -16.138 1.00 88.56 127 PRO A N 1
ATOM 1029 C CA . PRO A 1 127 ? 2.130 -10.256 -17.014 1.00 88.56 127 PRO A CA 1
ATOM 1030 C C . PRO A 1 127 ? 0.673 -9.788 -17.119 1.00 88.56 127 PRO A C 1
ATOM 1032 O O . PRO A 1 127 ? 0.009 -10.009 -18.127 1.00 88.56 127 PRO A O 1
ATOM 1035 N N . ASN A 1 128 ? 0.167 -9.127 -16.073 1.00 87.50 128 ASN A N 1
ATOM 1036 C CA . ASN A 1 128 ? -1.193 -8.587 -16.045 1.00 87.50 128 ASN A CA 1
ATOM 1037 C C . ASN A 1 128 ? -1.293 -7.132 -16.539 1.00 87.50 128 ASN A C 1
ATOM 1039 O O . ASN A 1 128 ? -2.373 -6.545 -16.451 1.00 87.50 128 ASN A O 1
ATOM 1043 N N . TYR A 1 129 ? -0.206 -6.521 -17.015 1.00 90.19 129 TYR A N 1
ATOM 1044 C CA . TYR A 1 129 ? -0.244 -5.172 -17.570 1.00 90.19 129 TYR A CA 1
ATOM 1045 C C . TYR A 1 129 ? -1.010 -5.163 -18.899 1.00 90.19 129 TYR A C 1
ATOM 1047 O O . TYR A 1 129 ? -0.738 -5.941 -19.807 1.00 90.19 129 TYR A O 1
ATOM 1055 N N . ARG A 1 130 ? -1.998 -4.269 -19.014 1.00 90.25 130 ARG A N 1
ATOM 1056 C CA . ARG A 1 130 ? -2.889 -4.165 -20.186 1.00 90.25 130 ARG A CA 1
ATOM 1057 C C . ARG A 1 130 ? -2.828 -2.792 -20.857 1.00 90.25 130 ARG A C 1
ATOM 1059 O O . ARG A 1 130 ? -3.823 -2.336 -21.410 1.00 90.25 130 ARG A O 1
ATOM 1066 N N . GLY A 1 131 ? -1.694 -2.097 -20.750 1.00 86.69 131 GLY A N 1
ATOM 1067 C CA . GLY A 1 131 ? -1.535 -0.759 -21.334 1.00 86.69 131 GLY A CA 1
ATOM 1068 C C . GLY A 1 131 ? -2.240 0.364 -20.562 1.00 86.69 131 GLY A C 1
ATOM 1069 O O . GLY A 1 131 ? -2.538 1.400 -21.145 1.00 86.69 131 GLY A O 1
ATOM 1070 N N . GLN A 1 132 ? -2.557 0.168 -19.276 1.00 84.62 132 GLN A N 1
ATOM 1071 C CA . GLN A 1 132 ? -3.301 1.135 -18.457 1.00 84.62 132 GLN A CA 1
ATOM 1072 C C . GLN A 1 132 ? -2.490 1.618 -17.252 1.00 84.62 132 GLN A C 1
ATOM 1074 O O . GLN A 1 132 ? -1.682 0.880 -16.702 1.00 84.62 132 GLN A O 1
ATOM 1079 N N . GLY A 1 133 ? -2.747 2.848 -16.803 1.00 83.56 133 GLY A N 1
ATOM 1080 C CA . GLY A 1 133 ? -2.177 3.401 -15.567 1.00 83.56 133 GLY A CA 1
ATOM 1081 C C . GLY A 1 133 ? -0.809 4.072 -15.720 1.00 83.56 133 GLY A C 1
ATOM 1082 O O . GLY A 1 133 ? -0.453 4.894 -14.878 1.00 83.56 133 GLY A O 1
ATOM 1083 N N . LEU A 1 134 ? -0.079 3.807 -16.807 1.00 89.50 134 LEU A N 1
ATOM 1084 C CA . LEU A 1 134 ? 1.140 4.536 -17.157 1.00 89.50 134 LEU A CA 1
ATOM 1085 C C . LEU A 1 134 ? 0.825 5.684 -18.115 1.00 89.50 134 LEU A C 1
ATOM 1087 O O . LEU A 1 134 ? 0.191 5.505 -19.153 1.00 89.50 134 LEU A O 1
ATOM 1091 N N . LYS A 1 135 ? 1.289 6.878 -17.758 1.00 89.94 135 LYS A N 1
ATOM 1092 C CA . LYS A 1 135 ? 1.248 8.051 -18.628 1.00 89.94 135 LYS A CA 1
ATOM 1093 C C . LYS A 1 135 ? 2.347 7.990 -19.685 1.00 89.94 135 LYS A C 1
ATOM 1095 O O . LYS A 1 135 ? 3.421 7.442 -19.445 1.00 89.94 135 LYS A O 1
ATOM 1100 N N . THR A 1 136 ? 2.114 8.672 -20.803 1.00 88.94 136 THR A N 1
ATOM 1101 C CA . THR A 1 136 ? 3.061 8.774 -21.923 1.00 88.94 136 THR A CA 1
ATOM 1102 C C . THR A 1 136 ? 4.434 9.319 -21.508 1.00 88.94 136 THR A C 1
ATOM 1104 O O . T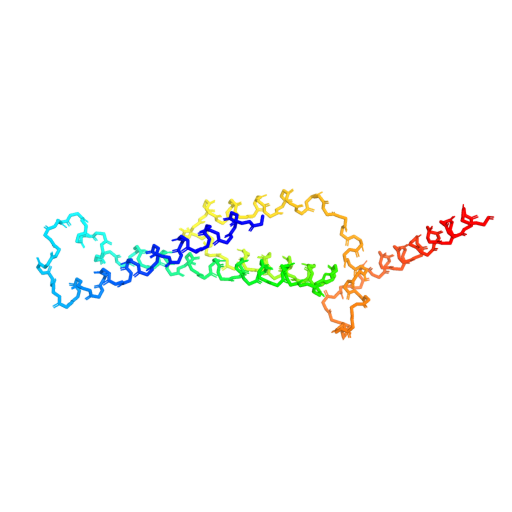HR A 1 136 ? 5.451 8.908 -22.057 1.00 88.94 136 THR A O 1
ATOM 1107 N N . GLU A 1 137 ? 4.489 10.195 -20.499 1.00 89.62 137 GLU A N 1
ATOM 1108 C CA . GLU A 1 137 ? 5.739 10.757 -19.961 1.00 89.62 137 GLU A CA 1
ATOM 1109 C C . GLU A 1 137 ? 6.708 9.693 -19.409 1.00 89.62 137 GLU A C 1
ATOM 1111 O O . GLU A 1 137 ? 7.922 9.898 -19.424 1.00 89.62 137 GLU A O 1
ATOM 1116 N N . TYR A 1 138 ? 6.204 8.523 -19.001 1.00 91.56 138 TYR A N 1
ATOM 1117 C CA . TYR A 1 138 ? 7.030 7.438 -18.474 1.00 91.56 138 TYR A CA 1
ATOM 1118 C C . TYR A 1 138 ? 7.698 6.580 -19.556 1.00 91.56 138 TYR A C 1
ATOM 1120 O O . TYR A 1 138 ? 8.602 5.814 -19.231 1.00 91.56 138 TYR A O 1
ATOM 1128 N N . TRP A 1 139 ? 7.342 6.715 -20.840 1.00 91.88 139 TRP A N 1
ATOM 1129 C CA . TRP A 1 139 ? 7.937 5.893 -21.907 1.00 91.88 139 TRP A CA 1
ATOM 1130 C C . TRP A 1 139 ? 9.445 6.078 -22.043 1.00 91.88 139 TRP A C 1
ATOM 1132 O O . TRP A 1 139 ? 10.181 5.106 -22.230 1.00 91.88 139 TRP A O 1
ATOM 1142 N N . LYS A 1 140 ? 9.924 7.318 -21.905 1.00 93.50 140 LYS A N 1
ATOM 1143 C CA . LYS A 1 140 ? 11.361 7.608 -21.937 1.00 93.50 140 LYS A CA 1
ATOM 1144 C C . LYS A 1 140 ? 12.092 6.919 -20.782 1.00 93.50 140 LYS A C 1
ATOM 1146 O O . LYS A 1 140 ? 13.157 6.348 -20.996 1.00 93.50 140 LYS A O 1
ATOM 1151 N N . ILE A 1 141 ? 11.500 6.942 -19.587 1.00 94.12 141 ILE A N 1
ATOM 1152 C CA . ILE A 1 141 ? 12.027 6.261 -18.398 1.00 94.12 141 ILE A CA 1
ATOM 1153 C C . ILE A 1 141 ? 12.076 4.753 -18.645 1.00 94.12 141 ILE A C 1
ATOM 1155 O O . ILE A 1 141 ? 13.146 4.168 -18.560 1.00 94.12 141 ILE A O 1
ATOM 1159 N N . ILE A 1 142 ? 10.960 4.143 -19.056 1.00 93.44 142 ILE A N 1
ATOM 1160 C CA . ILE A 1 142 ? 10.864 2.697 -19.319 1.00 93.44 142 ILE A CA 1
ATOM 1161 C C . ILE A 1 142 ? 11.948 2.240 -20.297 1.00 93.44 142 ILE A C 1
ATOM 1163 O O . ILE A 1 142 ? 12.687 1.302 -20.011 1.00 93.44 142 ILE A O 1
ATOM 1167 N N . THR A 1 143 ? 12.064 2.919 -21.438 1.00 94.62 143 THR A N 1
ATOM 1168 C CA . THR A 1 143 ? 13.013 2.541 -22.495 1.00 94.62 143 THR A CA 1
ATOM 1169 C C . THR A 1 143 ? 14.467 2.725 -22.070 1.00 94.62 143 THR A C 1
ATOM 1171 O O . THR A 1 143 ? 15.287 1.843 -22.309 1.00 94.62 143 THR A O 1
ATOM 1174 N N . THR A 1 144 ? 14.785 3.827 -21.388 1.00 95.06 144 THR A N 1
ATOM 1175 C CA . THR A 1 144 ? 16.156 4.117 -20.941 1.00 95.06 144 THR A CA 1
ATOM 1176 C C . THR A 1 144 ? 16.577 3.170 -19.817 1.00 95.06 144 THR A C 1
ATOM 1178 O O . THR A 1 144 ? 17.674 2.620 -19.851 1.00 95.06 144 THR A O 1
ATOM 1181 N N . THR A 1 145 ? 15.693 2.915 -18.850 1.00 93.81 145 THR A N 1
ATOM 1182 C CA . THR A 1 145 ? 15.952 1.979 -17.751 1.00 93.81 145 THR A CA 1
ATOM 1183 C C . THR A 1 145 ? 16.103 0.550 -18.267 1.00 93.81 145 THR A C 1
ATOM 1185 O O . THR A 1 145 ? 17.044 -0.129 -17.871 1.00 93.81 145 THR A O 1
ATOM 1188 N N . ALA A 1 146 ? 15.257 0.101 -19.202 1.00 92.75 146 ALA A N 1
ATOM 1189 C CA . ALA A 1 146 ? 15.393 -1.224 -19.812 1.00 92.75 146 ALA A CA 1
ATOM 1190 C C . ALA A 1 146 ? 16.728 -1.390 -20.558 1.00 92.75 146 ALA A C 1
ATOM 1192 O O . ALA A 1 146 ? 17.380 -2.426 -20.429 1.00 92.75 146 ALA A O 1
ATOM 1193 N N . ALA A 1 147 ? 17.155 -0.362 -21.302 1.00 92.75 147 ALA A N 1
ATOM 1194 C CA . ALA A 1 147 ? 18.439 -0.369 -21.997 1.00 92.75 147 ALA A CA 1
ATOM 1195 C C . ALA A 1 147 ? 19.620 -0.464 -21.018 1.00 92.75 147 ALA A C 1
ATOM 1197 O O . ALA A 1 147 ? 20.524 -1.269 -21.234 1.00 92.75 147 ALA A O 1
ATOM 1198 N N . GLN A 1 148 ? 19.586 0.302 -19.922 1.00 92.88 148 GLN A N 1
ATOM 1199 C CA . GLN A 1 148 ? 20.626 0.250 -18.894 1.00 92.88 148 GLN A CA 1
ATOM 1200 C C . GLN A 1 148 ? 20.708 -1.136 -18.241 1.00 92.88 148 GLN A C 1
ATOM 1202 O O . GLN A 1 148 ? 21.786 -1.719 -18.196 1.00 92.88 148 GLN A O 1
ATOM 1207 N N . PHE A 1 149 ? 19.568 -1.713 -17.841 1.00 89.88 149 PHE A N 1
ATOM 1208 C CA . PHE A 1 149 ? 19.525 -3.070 -17.283 1.00 89.88 149 PHE A CA 1
ATOM 1209 C C . PHE A 1 149 ? 20.130 -4.110 -18.228 1.00 89.88 149 PHE A C 1
ATOM 1211 O O . PHE A 1 149 ? 20.849 -5.004 -17.787 1.00 89.88 149 PHE A O 1
ATOM 1218 N N . TYR A 1 150 ? 19.849 -4.005 -19.529 1.00 89.19 150 TYR A N 1
ATOM 1219 C CA . TYR A 1 150 ? 20.410 -4.918 -20.521 1.00 89.19 150 TYR A CA 1
ATOM 1220 C C . TYR A 1 150 ? 21.938 -4.804 -20.613 1.00 89.19 150 TYR A C 1
ATOM 1222 O O . TYR A 1 150 ? 22.625 -5.826 -20.637 1.00 89.19 150 TYR A O 1
ATOM 1230 N N . ILE A 1 151 ? 22.473 -3.578 -20.628 1.00 91.06 151 ILE A N 1
ATOM 1231 C CA . ILE A 1 151 ? 23.921 -3.321 -20.626 1.00 91.06 151 ILE A CA 1
ATOM 1232 C C . ILE A 1 151 ? 24.567 -3.893 -19.360 1.00 91.06 151 ILE A C 1
ATOM 1234 O O . ILE A 1 151 ? 25.589 -4.571 -19.447 1.00 91.06 151 ILE A O 1
ATOM 1238 N N . ASP A 1 152 ? 23.957 -3.673 -18.197 1.00 90.25 152 ASP A N 1
ATOM 1239 C CA . ASP A 1 152 ? 24.480 -4.149 -16.915 1.00 90.25 152 ASP A CA 1
ATOM 1240 C C . ASP A 1 152 ? 24.533 -5.684 -16.869 1.00 90.25 152 ASP A C 1
ATOM 1242 O O . ASP A 1 152 ? 25.559 -6.260 -16.507 1.00 90.25 152 ASP A O 1
ATOM 1246 N N . ILE A 1 153 ? 23.472 -6.361 -17.325 1.00 86.94 153 ILE A N 1
ATOM 1247 C CA . ILE A 1 153 ? 23.439 -7.828 -17.441 1.00 86.94 153 ILE A CA 1
ATOM 1248 C C . ILE A 1 153 ? 24.517 -8.323 -18.409 1.00 86.94 153 ILE A C 1
ATOM 1250 O O . ILE A 1 153 ? 25.219 -9.292 -18.110 1.00 86.94 153 ILE A O 1
ATOM 1254 N N . ALA A 1 154 ? 24.659 -7.673 -19.568 1.00 84.94 154 ALA A N 1
ATOM 1255 C CA . ALA A 1 154 ? 25.672 -8.037 -20.551 1.00 84.94 154 ALA A CA 1
ATOM 1256 C C . ALA A 1 154 ? 27.082 -7.944 -19.951 1.00 84.94 154 ALA A C 1
ATOM 1258 O O . ALA A 1 154 ? 27.847 -8.894 -20.084 1.00 84.94 154 ALA A O 1
ATOM 1259 N N . ASN A 1 155 ? 27.375 -6.863 -19.223 1.00 84.38 155 ASN A N 1
ATOM 1260 C CA . ASN A 1 155 ? 28.656 -6.636 -18.554 1.00 84.38 155 ASN A CA 1
ATOM 1261 C C . ASN A 1 155 ? 28.930 -7.634 -17.417 1.00 84.38 155 ASN A C 1
ATOM 1263 O O . ASN A 1 155 ? 30.059 -8.095 -17.264 1.00 84.38 155 ASN A O 1
ATOM 1267 N N . CYS A 1 156 ? 27.915 -8.009 -16.634 1.00 76.25 156 CYS A N 1
ATOM 1268 C CA . CYS A 1 156 ? 28.056 -9.055 -15.617 1.00 76.25 156 CYS A CA 1
ATOM 1269 C C . CYS A 1 156 ? 28.378 -10.420 -16.240 1.00 76.25 156 CYS A C 1
ATOM 1271 O O . CYS A 1 156 ? 29.205 -11.159 -15.711 1.00 76.25 156 CYS A O 1
ATOM 1273 N N . ASN A 1 157 ? 27.770 -10.746 -17.383 1.00 70.81 157 ASN A N 1
ATOM 1274 C CA . ASN A 1 157 ? 27.999 -12.017 -18.069 1.00 70.81 157 ASN A CA 1
ATOM 1275 C C . ASN A 1 157 ? 29.388 -12.111 -18.723 1.00 70.81 157 ASN A C 1
ATOM 1277 O O . ASN A 1 157 ? 29.908 -13.216 -18.881 1.00 70.81 157 ASN A O 1
ATOM 1281 N N . THR A 1 158 ? 30.012 -10.987 -19.087 1.00 61.62 158 THR A N 1
ATOM 1282 C CA . THR A 1 158 ? 31.397 -10.959 -19.588 1.00 61.62 158 THR A CA 1
ATOM 1283 C C . THR A 1 158 ? 32.445 -11.157 -18.494 1.00 61.62 158 THR A C 1
ATOM 1285 O O . THR A 1 158 ? 33.546 -11.583 -18.816 1.00 61.62 158 THR A O 1
ATOM 1288 N N . LEU A 1 159 ? 32.121 -10.896 -17.221 1.00 51.91 159 LEU A N 1
ATOM 1289 C CA . LEU A 1 159 ? 33.028 -11.081 -16.075 1.00 51.91 159 LEU A CA 1
ATOM 1290 C C . LEU A 1 159 ? 33.039 -12.517 -15.512 1.00 51.91 159 LEU A C 1
ATOM 1292 O O . LEU A 1 159 ? 33.840 -12.818 -14.632 1.00 51.91 159 LEU A O 1
ATOM 1296 N N . ILE A 1 160 ? 32.149 -13.394 -15.992 1.00 50.78 160 ILE A N 1
ATOM 1297 C CA . ILE A 1 160 ? 32.008 -14.796 -15.545 1.00 50.78 160 ILE A CA 1
ATOM 1298 C C . ILE A 1 160 ? 32.639 -15.785 -16.559 1.00 50.78 160 ILE A C 1
ATOM 1300 O O . ILE A 1 160 ? 32.552 -17.000 -16.390 1.00 50.78 160 ILE A O 1
ATOM 1304 N N . LYS A 1 161 ? 33.302 -15.288 -17.610 1.00 42.50 161 LYS A N 1
ATOM 1305 C CA . LYS A 1 161 ? 34.091 -16.095 -18.559 1.00 42.50 161 LYS A CA 1
ATOM 1306 C C . LYS A 1 161 ? 35.579 -15.979 -18.271 1.00 42.50 161 LYS A C 1
ATOM 1308 O O . LYS A 1 161 ? 36.263 -17.008 -18.450 1.00 42.50 161 LYS A O 1
#